Protein AF-A0A359MZX7-F1 (afdb_monomer)

Structure (mmCIF, N/CA/C/O backbone):
data_AF-A0A359MZX7-F1
#
_entry.id   AF-A0A359MZX7-F1
#
loop_
_atom_site.group_PDB
_atom_site.id
_atom_site.type_symbol
_atom_site.label_atom_id
_atom_site.label_alt_id
_atom_site.label_comp_id
_atom_site.label_asym_id
_atom_site.label_entity_id
_atom_site.label_seq_id
_atom_site.pdbx_PDB_ins_code
_atom_site.Cartn_x
_atom_site.Cartn_y
_atom_site.Cartn_z
_atom_site.occupancy
_atom_site.B_iso_or_equiv
_atom_site.auth_seq_id
_atom_site.auth_comp_id
_atom_site.auth_asym_id
_atom_site.auth_atom_id
_atom_site.pdbx_PDB_model_num
ATOM 1 N N . GLY A 1 1 ? 22.850 6.200 -24.091 1.00 40.44 1 GLY A N 1
ATOM 2 C CA . GLY A 1 1 ? 21.667 5.469 -23.609 1.00 40.44 1 GLY A CA 1
ATOM 3 C C . GLY A 1 1 ? 22.171 4.440 -22.637 1.00 40.44 1 GLY A C 1
ATOM 4 O O . GLY A 1 1 ? 23.031 3.672 -23.032 1.00 40.44 1 GLY A O 1
ATOM 5 N N . GLY A 1 2 ? 21.778 4.523 -21.368 1.00 58.22 2 GLY A N 1
ATOM 6 C CA . GLY A 1 2 ? 22.271 3.592 -20.354 1.00 58.22 2 GLY A CA 1
ATOM 7 C C . GLY A 1 2 ? 21.600 2.236 -20.523 1.00 58.22 2 GLY A C 1
ATOM 8 O O . GLY A 1 2 ? 20.374 2.165 -20.495 1.00 58.22 2 GLY A O 1
ATOM 9 N N . GLU A 1 3 ? 22.395 1.189 -20.720 1.00 63.41 3 GLU A N 1
ATOM 10 C CA . GLU A 1 3 ? 21.932 -0.186 -20.561 1.00 63.41 3 GLU A CA 1
ATOM 11 C C . GLU A 1 3 ? 21.514 -0.382 -19.099 1.00 63.41 3 GLU A C 1
ATOM 13 O O . GLU A 1 3 ? 22.239 -0.004 -18.175 1.00 63.41 3 GLU A O 1
ATOM 18 N N . GLY A 1 4 ? 20.302 -0.894 -18.883 1.00 72.12 4 GLY A N 1
ATOM 19 C CA . GLY A 1 4 ? 19.811 -1.192 -17.543 1.00 72.12 4 GLY A CA 1
ATOM 20 C C . GLY A 1 4 ? 20.673 -2.275 -16.900 1.00 72.12 4 GLY A C 1
ATOM 21 O O . GLY A 1 4 ? 20.937 -3.305 -17.514 1.00 72.12 4 GLY A O 1
ATOM 22 N N . VAL A 1 5 ? 21.120 -2.041 -15.667 1.00 81.44 5 VAL A N 1
ATOM 23 C CA . VAL A 1 5 ? 21.853 -3.045 -14.887 1.00 81.44 5 VAL A CA 1
ATOM 24 C C . VAL A 1 5 ? 20.913 -4.219 -14.600 1.00 81.44 5 VAL A C 1
ATOM 26 O O . VAL A 1 5 ? 19.804 -4.011 -14.107 1.00 81.44 5 VAL A O 1
ATOM 29 N N . ASN A 1 6 ? 21.348 -5.443 -14.910 1.00 86.50 6 ASN A N 1
ATOM 30 C CA . ASN A 1 6 ? 20.582 -6.662 -14.652 1.00 86.50 6 ASN A CA 1
ATOM 31 C C . ASN A 1 6 ? 20.707 -7.049 -13.171 1.00 86.50 6 ASN A C 1
ATOM 33 O O . ASN A 1 6 ? 21.631 -7.759 -12.780 1.00 86.50 6 ASN A O 1
ATOM 37 N N . LEU A 1 7 ? 19.828 -6.483 -12.349 1.00 88.44 7 LEU A N 1
ATOM 38 C CA . LEU A 1 7 ? 19.757 -6.725 -10.912 1.00 88.44 7 LEU A CA 1
ATOM 39 C C . LEU A 1 7 ? 18.654 -7.742 -10.606 1.00 88.44 7 LEU A C 1
ATOM 41 O O . LEU A 1 7 ? 17.570 -7.666 -11.182 1.00 88.44 7 LEU A O 1
ATOM 45 N N . ASP A 1 8 ? 18.879 -8.602 -9.612 1.00 93.56 8 ASP A N 1
ATOM 46 C CA . ASP A 1 8 ? 17.856 -9.527 -9.094 1.00 93.56 8 AS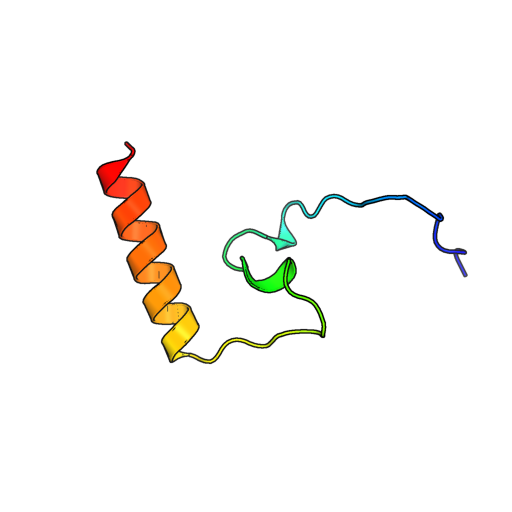P A CA 1
ATOM 47 C C . A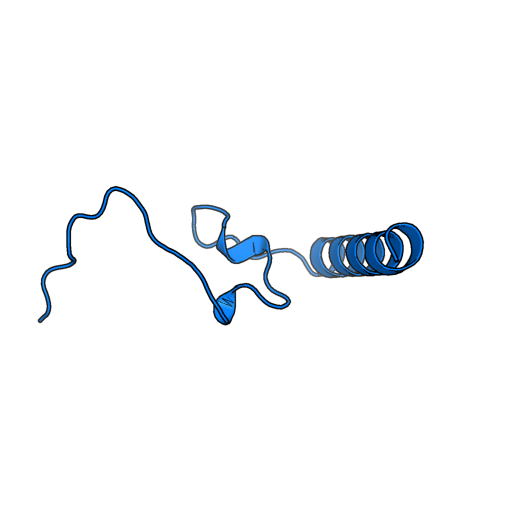SP A 1 8 ? 16.725 -8.809 -8.330 1.00 93.56 8 ASP A C 1
ATOM 49 O O . ASP A 1 8 ? 15.704 -9.405 -7.987 1.00 93.56 8 ASP A O 1
ATOM 53 N N . GLY A 1 9 ? 16.896 -7.514 -8.047 1.00 90.06 9 GLY A N 1
ATOM 54 C CA . GLY A 1 9 ? 15.907 -6.693 -7.364 1.00 90.06 9 GLY A CA 1
ATOM 55 C C . GLY A 1 9 ? 16.289 -5.218 -7.307 1.00 90.06 9 GLY A C 1
ATOM 56 O O . GLY A 1 9 ? 17.413 -4.818 -7.609 1.00 90.06 9 GLY A O 1
ATOM 57 N N . PHE A 1 10 ? 15.330 -4.391 -6.900 1.00 91.12 10 PHE A N 1
ATOM 58 C CA . PHE A 1 10 ? 15.503 -2.950 -6.748 1.00 91.12 10 PHE A CA 1
ATOM 59 C C . PHE A 1 10 ? 14.747 -2.439 -5.520 1.00 91.12 10 PHE A C 1
ATOM 61 O O . PHE A 1 10 ? 13.845 -3.095 -5.002 1.00 91.12 10 PHE A O 1
ATOM 68 N N . MET A 1 11 ? 15.115 -1.246 -5.051 1.00 94.19 11 MET A N 1
ATOM 69 C CA . MET A 1 11 ? 14.486 -0.592 -3.905 1.00 94.19 11 MET A CA 1
ATOM 70 C C . MET A 1 11 ? 13.743 0.666 -4.354 1.00 94.19 11 MET A C 1
ATOM 72 O O . MET A 1 11 ? 14.320 1.536 -5.007 1.00 94.19 11 MET A O 1
ATOM 76 N N . ILE A 1 12 ? 12.474 0.794 -3.958 1.00 94.44 12 ILE A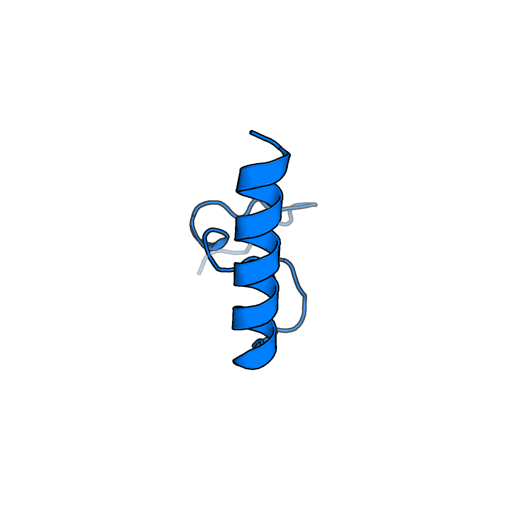 N 1
ATOM 77 C CA . ILE A 1 12 ? 11.692 2.019 -4.146 1.00 94.44 12 ILE A CA 1
ATOM 78 C C . ILE A 1 12 ? 11.749 2.834 -2.855 1.00 94.44 12 ILE A C 1
ATOM 80 O O . ILE A 1 12 ? 11.209 2.432 -1.830 1.00 94.44 12 ILE A O 1
ATOM 84 N N . GLY A 1 13 ? 12.400 3.996 -2.913 1.00 95.75 13 GLY A N 1
ATOM 85 C CA . GLY A 1 13 ? 12.440 4.947 -1.803 1.00 95.75 13 GLY A CA 1
ATOM 86 C C . GLY A 1 13 ? 11.241 5.895 -1.827 1.00 95.75 13 GLY A C 1
ATOM 87 O O . GLY A 1 13 ? 10.091 5.490 -1.679 1.00 95.75 13 GLY A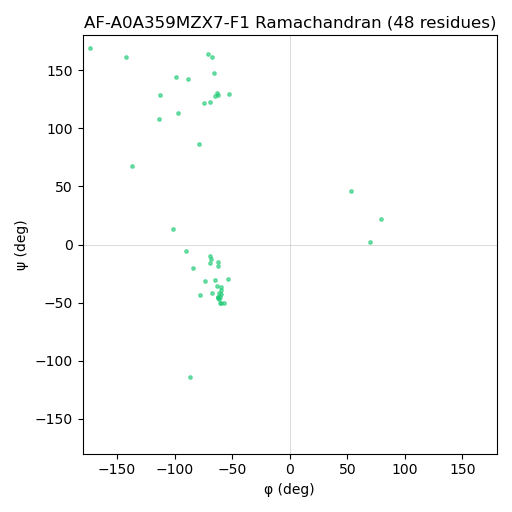 O 1
ATOM 88 N N . ARG A 1 14 ? 11.514 7.184 -2.058 1.00 97.12 14 ARG A N 1
ATOM 89 C CA . ARG A 1 14 ? 10.537 8.281 -1.923 1.00 97.12 14 ARG A CA 1
ATOM 90 C C . ARG A 1 14 ? 9.231 8.103 -2.707 1.00 97.12 14 ARG A C 1
ATOM 92 O O . ARG A 1 14 ? 8.203 8.594 -2.263 1.00 97.12 14 ARG A O 1
ATOM 99 N N . ALA A 1 15 ? 9.265 7.403 -3.839 1.00 94.88 15 ALA A N 1
ATOM 100 C CA . ALA A 1 15 ? 8.084 7.181 -4.673 1.00 94.88 15 ALA A CA 1
ATOM 101 C C . ALA A 1 15 ? 7.024 6.265 -4.031 1.00 94.88 15 ALA A C 1
ATOM 103 O O . ALA A 1 15 ? 5.910 6.208 -4.538 1.00 94.88 15 ALA A O 1
ATOM 104 N N . SER A 1 16 ? 7.357 5.575 -2.933 1.00 95.75 16 SER A N 1
ATOM 105 C CA . SER A 1 16 ? 6.422 4.720 -2.191 1.00 95.75 16 SER A CA 1
ATOM 106 C C . SER A 1 16 ? 5.551 5.477 -1.178 1.00 95.75 16 SER A C 1
ATOM 108 O O . SER A 1 16 ? 4.486 4.990 -0.795 1.00 95.75 16 SER A O 1
ATOM 110 N N . PHE A 1 17 ? 5.950 6.679 -0.740 1.00 95.38 17 PHE A N 1
ATOM 111 C CA . PHE A 1 17 ? 5.178 7.441 0.247 1.00 95.38 17 PHE A CA 1
ATOM 112 C C . PHE A 1 17 ? 3.862 7.934 -0.355 1.00 95.38 17 PHE A C 1
ATOM 114 O O . PHE A 1 17 ? 3.851 8.629 -1.366 1.00 95.38 17 PHE A O 1
ATOM 121 N N . GLY A 1 18 ? 2.744 7.562 0.274 1.00 94.50 18 GLY A N 1
ATOM 122 C CA . GLY A 1 18 ? 1.403 7.861 -0.241 1.00 94.50 18 GLY A CA 1
ATOM 123 C C . GLY A 1 18 ? 1.027 7.082 -1.508 1.00 94.50 18 GLY A C 1
ATOM 124 O O . GLY A 1 18 ? -0.067 7.273 -2.028 1.00 94.50 18 GLY A O 1
ATOM 125 N N . ASN A 1 19 ? 1.898 6.191 -1.988 1.00 95.81 19 ASN A N 1
ATOM 126 C CA . ASN A 1 19 ? 1.695 5.406 -3.200 1.00 95.81 19 ASN A CA 1
ATOM 127 C C . ASN A 1 19 ? 2.131 3.945 -2.982 1.00 95.81 19 ASN A C 1
ATOM 129 O O . ASN A 1 19 ? 3.105 3.491 -3.582 1.00 95.81 19 ASN A O 1
ATOM 133 N N . PRO A 1 20 ? 1.424 3.180 -2.130 1.00 96.19 20 PRO A N 1
ATOM 134 C CA . PRO A 1 20 ? 1.744 1.766 -1.913 1.00 96.19 20 PRO A CA 1
ATOM 135 C C . PRO A 1 20 ? 1.585 0.920 -3.189 1.00 96.19 20 PRO A C 1
ATOM 137 O O . PRO A 1 20 ? 2.151 -0.163 -3.303 1.00 96.19 20 PRO A O 1
ATOM 140 N N . TRP A 1 21 ? 0.850 1.428 -4.175 1.00 96.94 21 TRP A N 1
ATOM 141 C CA . TRP A 1 21 ? 0.578 0.780 -5.454 1.00 96.94 21 TRP A CA 1
ATOM 142 C C . TRP A 1 21 ? 1.810 0.675 -6.358 1.00 96.94 21 TRP A C 1
ATOM 144 O O . TRP A 1 21 ? 1.808 -0.136 -7.277 1.00 96.94 21 TRP A O 1
ATOM 154 N N . CYS A 1 22 ? 2.885 1.430 -6.086 1.00 95.19 22 CYS A N 1
ATOM 155 C CA . CYS A 1 22 ? 4.130 1.355 -6.859 1.00 95.19 22 CYS A CA 1
ATOM 156 C C . CYS A 1 22 ? 4.814 -0.022 -6.807 1.00 95.19 22 CYS A C 1
ATOM 158 O O . CYS A 1 22 ? 5.716 -0.283 -7.597 1.00 95.19 22 CYS A O 1
ATOM 160 N N . PHE A 1 23 ? 4.414 -0.883 -5.867 1.00 94.88 23 PHE A N 1
ATOM 161 C CA . PHE A 1 23 ? 4.891 -2.261 -5.757 1.00 94.88 23 PHE A CA 1
ATOM 162 C C . PHE A 1 23 ? 4.042 -3.263 -6.555 1.00 94.88 23 PHE A C 1
ATOM 164 O O . PHE A 1 23 ? 4.398 -4.438 -6.623 1.00 94.88 23 PHE A O 1
ATOM 171 N N . LEU A 1 24 ? 2.929 -2.828 -7.155 1.00 95.25 24 LEU A N 1
ATOM 172 C CA . LEU A 1 24 ? 2.086 -3.676 -7.992 1.00 95.25 24 LEU A CA 1
ATOM 173 C C . LEU A 1 24 ? 2.565 -3.654 -9.454 1.00 95.25 24 LEU A C 1
ATOM 175 O O . LEU A 1 24 ? 2.980 -2.607 -9.959 1.00 95.25 24 LEU A O 1
ATOM 179 N N . PRO A 1 25 ? 2.502 -4.794 -10.162 1.00 90.75 25 PRO A N 1
ATOM 180 C CA . PRO A 1 25 ? 2.882 -4.860 -11.566 1.00 90.75 25 PRO A CA 1
ATOM 181 C C . PRO A 1 25 ? 1.868 -4.138 -12.469 1.00 90.75 25 PRO A C 1
ATOM 183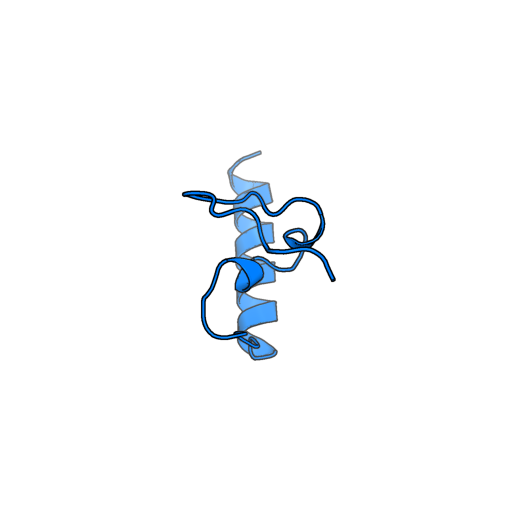 O O . PRO A 1 25 ? 0.726 -3.888 -12.088 1.00 90.75 25 PRO A O 1
ATOM 186 N N . GLY A 1 26 ? 2.271 -3.854 -13.711 1.00 88.81 26 GLY A N 1
ATOM 187 C CA . GLY A 1 26 ? 1.340 -3.456 -14.775 1.00 88.81 26 GLY A CA 1
ATOM 188 C C . GLY A 1 26 ? 0.879 -1.998 -14.752 1.00 88.81 26 GLY A C 1
ATOM 189 O O . GLY A 1 26 ? -0.156 -1.701 -15.338 1.00 88.81 26 GLY A O 1
ATOM 190 N N . ASN A 1 27 ? 1.635 -1.093 -14.115 1.00 87.38 27 ASN A N 1
ATOM 191 C CA . ASN A 1 27 ? 1.275 0.326 -13.9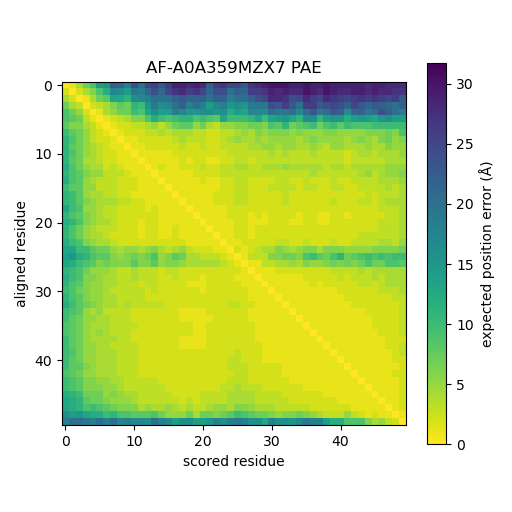74 1.00 87.38 27 ASN A CA 1
ATOM 192 C C . ASN A 1 27 ? -0.124 0.510 -13.370 1.00 87.38 27 ASN A C 1
ATOM 194 O O . ASN A 1 27 ? -0.935 1.279 -13.885 1.00 87.38 27 ASN A O 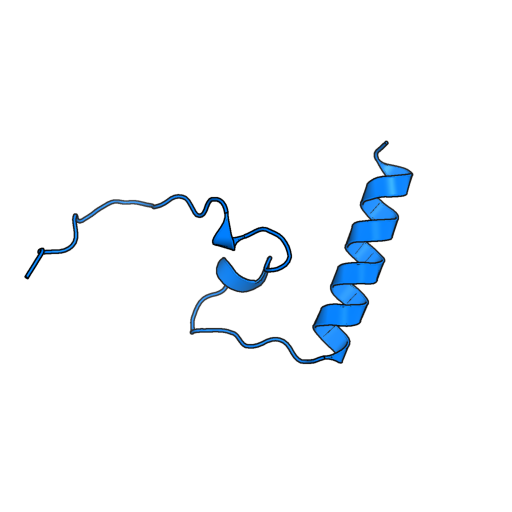1
ATOM 198 N N . TYR A 1 28 ? -0.410 -0.237 -12.303 1.00 96.38 28 TYR A N 1
ATOM 199 C CA . TYR A 1 28 ? -1.698 -0.183 -11.629 1.00 96.38 28 TYR A CA 1
ATOM 200 C C . TYR A 1 28 ? -2.080 1.254 -11.256 1.00 96.38 28 TYR A C 1
ATOM 202 O O . TYR A 1 28 ? -1.300 1.972 -10.628 1.00 96.38 28 TYR A O 1
ATOM 210 N N . VAL A 1 29 ? -3.300 1.651 -11.619 1.00 96.19 29 VAL A N 1
ATOM 211 C CA . VAL A 1 29 ? -3.887 2.932 -11.228 1.00 96.19 29 VAL A CA 1
ATOM 212 C C . VAL A 1 29 ? -5.070 2.627 -10.315 1.00 96.19 29 VAL A C 1
ATOM 214 O O . VAL A 1 29 ? -6.080 2.119 -10.806 1.00 96.19 29 VAL A O 1
ATOM 217 N N . PRO A 1 30 ? -4.964 2.898 -9.004 1.00 96.81 30 PRO A N 1
ATOM 218 C CA . PRO A 1 30 ? -6.062 2.649 -8.083 1.00 96.81 30 PRO A CA 1
ATOM 219 C C . PRO A 1 30 ? -7.242 3.568 -8.394 1.00 96.81 30 PRO A C 1
ATOM 221 O O . PRO A 1 30 ? -7.079 4.727 -8.792 1.00 96.81 30 PRO A O 1
ATOM 224 N N . SER A 1 31 ? -8.445 3.067 -8.150 1.00 98.19 31 SER A N 1
ATOM 225 C CA . SER A 1 31 ? -9.639 3.903 -8.120 1.00 98.19 31 SER A CA 1
ATOM 226 C C . SER A 1 31 ? -9.616 4.860 -6.923 1.00 98.19 31 SER A C 1
ATOM 228 O O . SER A 1 31 ? -8.925 4.646 -5.925 1.00 98.19 31 SER A O 1
ATOM 230 N N . PHE A 1 32 ? -10.429 5.915 -6.984 1.00 98.06 32 PHE A N 1
ATOM 231 C CA . PHE A 1 32 ? -10.553 6.850 -5.865 1.00 98.06 32 PHE A CA 1
ATOM 232 C C . PHE A 1 32 ? -11.049 6.172 -4.576 1.00 98.06 32 PHE A C 1
ATOM 234 O O . PHE A 1 32 ? -10.562 6.494 -3.496 1.00 98.06 32 PHE A O 1
ATOM 241 N N . GLY A 1 33 ? -11.963 5.201 -4.686 1.00 98.62 33 GLY A N 1
ATOM 242 C CA . GLY A 1 33 ? -12.449 4.433 -3.535 1.00 98.62 33 GLY A CA 1
ATOM 243 C C . GLY A 1 33 ? -11.332 3.650 -2.847 1.00 98.62 33 GLY A C 1
ATOM 244 O O . GLY A 1 33 ? -11.150 3.770 -1.641 1.00 98.62 33 GLY A O 1
ATOM 245 N N . GLU A 1 34 ? -10.502 2.945 -3.617 1.00 98.12 34 GLU A N 1
ATOM 246 C CA . GLU A 1 34 ? -9.365 2.193 -3.071 1.00 98.12 34 GLU A CA 1
ATOM 247 C C . GLU A 1 34 ? -8.322 3.087 -2.399 1.00 98.12 34 GLU A C 1
ATOM 249 O O . GLU A 1 34 ? -7.724 2.696 -1.391 1.00 98.12 34 GLU A O 1
ATOM 254 N N . ILE A 1 35 ? -8.106 4.292 -2.938 1.00 98.44 35 ILE A N 1
ATOM 255 C CA . ILE A 1 35 ? -7.250 5.294 -2.300 1.00 98.44 35 ILE A CA 1
ATOM 256 C C . ILE A 1 35 ? -7.817 5.644 -0.919 1.00 98.44 35 ILE A C 1
ATOM 258 O O . ILE A 1 35 ? -7.080 5.574 0.066 1.00 98.44 35 ILE A O 1
ATOM 262 N N . LEU A 1 36 ? -9.112 5.970 -0.829 1.00 98.44 36 LEU A N 1
ATOM 263 C CA . LEU A 1 36 ? -9.758 6.332 0.437 1.00 98.44 36 LEU A CA 1
ATOM 264 C C . LEU A 1 36 ? -9.726 5.185 1.454 1.00 98.44 36 LEU A C 1
ATOM 266 O O . LEU A 1 36 ? -9.325 5.400 2.601 1.00 98.44 36 LEU A O 1
ATOM 270 N N . ASP A 1 37 ? -10.060 3.968 1.029 1.00 98.44 37 ASP A N 1
ATOM 271 C CA . ASP A 1 37 ? -10.054 2.783 1.892 1.00 98.44 37 ASP A CA 1
ATOM 272 C C . ASP A 1 37 ? -8.644 2.494 2.429 1.00 98.44 37 ASP A C 1
ATOM 274 O O . ASP A 1 37 ? -8.444 2.210 3.617 1.00 98.44 37 ASP A O 1
ATOM 278 N N . THR A 1 38 ? -7.632 2.630 1.569 1.00 98.12 38 THR A N 1
ATOM 279 C CA . THR A 1 38 ? -6.229 2.432 1.947 1.00 98.12 38 THR A CA 1
ATOM 280 C C . THR A 1 38 ? -5.751 3.514 2.910 1.00 98.12 38 THR A C 1
ATOM 282 O O . THR A 1 38 ? -5.077 3.194 3.892 1.00 98.12 38 THR A O 1
ATOM 285 N N . MET A 1 39 ? -6.123 4.779 2.685 1.00 97.94 39 MET A N 1
ATOM 286 C CA . MET A 1 39 ? -5.820 5.881 3.605 1.00 97.94 39 MET A CA 1
ATOM 287 C C . MET A 1 39 ? -6.450 5.649 4.981 1.00 97.94 39 MET A C 1
ATOM 289 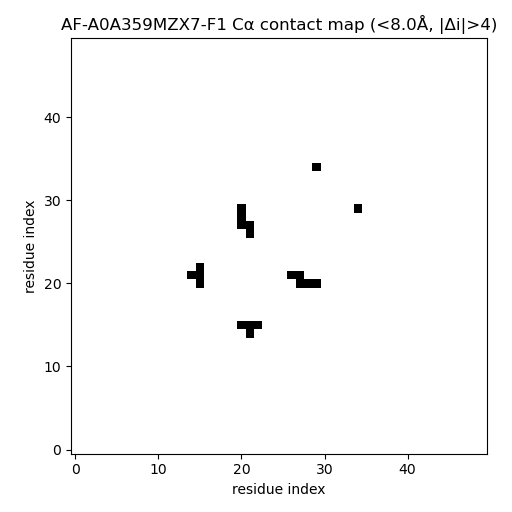O O . MET A 1 39 ? -5.768 5.796 5.997 1.00 97.94 39 MET A O 1
ATOM 293 N N . GLN A 1 40 ? -7.719 5.235 5.027 1.00 98.31 40 GLN A N 1
ATOM 294 C CA . GLN A 1 40 ? -8.415 4.944 6.279 1.00 98.31 40 GLN A CA 1
ATOM 295 C C . GLN A 1 40 ? -7.745 3.790 7.036 1.00 98.31 40 GLN A C 1
ATOM 297 O O . GLN A 1 40 ? -7.499 3.898 8.241 1.00 98.31 40 GLN A O 1
ATOM 302 N N . LYS A 1 41 ? -7.392 2.706 6.333 1.00 97.94 41 LYS A N 1
ATOM 303 C CA . LYS A 1 41 ? -6.675 1.571 6.928 1.00 97.94 41 LYS A CA 1
ATOM 304 C C . LYS A 1 41 ? -5.297 1.976 7.446 1.00 97.94 41 LYS A C 1
ATOM 306 O O . LYS A 1 41 ? -4.948 1.605 8.564 1.00 97.94 41 LYS A O 1
ATOM 311 N N . HIS A 1 42 ? -4.531 2.742 6.668 1.00 97.31 42 HIS A N 1
ATOM 312 C CA . HIS A 1 42 ? -3.227 3.257 7.087 1.00 97.31 42 HIS A CA 1
ATOM 313 C C . HIS A 1 42 ? -3.359 4.067 8.380 1.00 97.31 42 HIS A C 1
ATOM 315 O O . HIS A 1 42 ? -2.645 3.797 9.344 1.00 97.31 42 HIS A O 1
ATOM 321 N N . ALA A 1 43 ? -4.295 5.021 8.427 1.00 97.38 43 ALA A N 1
ATOM 322 C CA . ALA A 1 43 ? -4.515 5.861 9.601 1.00 97.38 43 ALA A CA 1
ATOM 323 C C . ALA A 1 43 ? -4.886 5.035 10.842 1.00 97.38 43 ALA A C 1
ATOM 325 O O . ALA A 1 43 ? -4.341 5.270 11.919 1.00 97.38 43 ALA A O 1
ATOM 326 N N . LYS A 1 44 ? -5.759 4.033 10.685 1.00 98.25 44 LYS A N 1
ATOM 327 C CA . LYS A 1 44 ? -6.127 3.113 11.767 1.00 98.25 44 LYS A CA 1
ATOM 328 C C . LYS A 1 44 ? -4.908 2.360 12.310 1.00 98.25 44 LYS A C 1
ATOM 330 O O . LYS A 1 44 ? -4.672 2.392 13.513 1.00 98.25 44 LYS A O 1
ATOM 335 N N . LEU A 1 45 ? -4.113 1.748 11.431 1.00 97.75 45 LEU A N 1
ATOM 336 C CA . LEU A 1 45 ? -2.903 1.017 11.827 1.00 97.75 45 LEU A CA 1
ATOM 337 C C . LEU A 1 45 ? -1.896 1.920 12.543 1.00 97.75 45 LEU A C 1
ATOM 339 O O . LEU A 1 45 ? -1.290 1.505 13.524 1.00 97.75 45 LEU A O 1
ATOM 343 N N . LEU A 1 46 ? -1.744 3.163 12.083 1.00 96.44 46 LEU A N 1
ATOM 344 C CA . LEU A 1 46 ? -0.848 4.136 12.703 1.00 96.44 46 LEU A CA 1
ATOM 345 C C . LEU A 1 46 ? -1.280 4.516 14.126 1.00 96.44 46 LEU A C 1
ATOM 347 O O . LEU A 1 46 ? -0.428 4.839 14.944 1.00 96.44 46 LEU A O 1
ATOM 351 N N . ILE A 1 47 ? -2.581 4.489 14.424 1.00 97.56 47 ILE A N 1
ATOM 352 C CA . ILE A 1 47 ? -3.105 4.729 15.775 1.00 97.56 47 ILE A CA 1
ATOM 353 C C . ILE A 1 47 ? -2.936 3.484 16.652 1.00 97.56 47 ILE A C 1
ATOM 355 O O . ILE A 1 47 ? -2.541 3.608 17.806 1.00 97.56 47 ILE A O 1
ATOM 359 N N . GLU A 1 48 ? -3.242 2.300 16.119 1.00 97.56 48 GLU A N 1
ATOM 360 C CA . GLU A 1 48 ? -3.242 1.038 16.874 1.00 97.56 48 GLU A CA 1
ATOM 361 C C . GLU A 1 48 ? -1.839 0.511 17.197 1.00 97.56 48 GLU A C 1
ATOM 363 O O . GLU A 1 48 ? -1.658 -0.144 18.220 1.00 97.56 48 GLU A O 1
ATOM 368 N N . LEU A 1 49 ? -0.859 0.768 16.327 1.00 94.50 49 LEU A N 1
ATOM 369 C CA . LEU A 1 49 ? 0.516 0.262 16.450 1.00 94.50 49 LEU A CA 1
ATOM 370 C C . LEU A 1 49 ? 1.496 1.309 16.998 1.00 94.50 49 LEU A C 1
ATOM 372 O O . LEU A 1 49 ? 2.710 1.142 16.869 1.00 94.50 49 LEU A O 1
ATOM 376 N N . LYS A 1 50 ? 0.965 2.401 17.546 1.00 64.25 50 LYS A N 1
ATOM 377 C CA . LYS A 1 50 ? 1.742 3.460 18.186 1.00 64.25 50 LYS A CA 1
ATOM 378 C C . LYS A 1 50 ? 2.166 3.059 19.593 1.00 64.25 50 LYS A 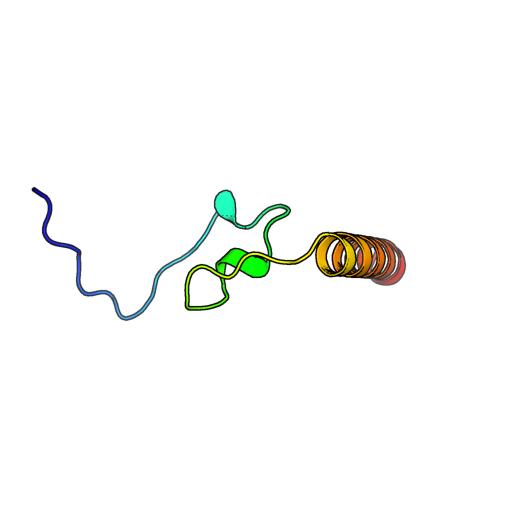C 1
ATOM 380 O O . LYS A 1 50 ? 3.327 3.367 19.937 1.00 64.25 50 LYS A O 1
#

Foldseek 3Di:
DDDDDPDPDDDDDPVCVLPVVVPPPDPDDDDPVVSVVVVVVVVVCVVVVD

Solvent-accessible surface area (backbone atoms only — not comparable to full-atom values): 3465 Å² total; per-residue (Å²): 132,84,80,80,80,93,60,100,69,86,84,79,62,81,75,39,69,99,29,77,54,76,81,48,76,87,79,60,76,79,52,72,66,58,51,52,55,48,50,53,51,52,55,49,51,59,64,76,76,104

pLDDT: mean 91.59, std 11.71, range [40.44, 98.62]

Mean predicted aligned error: 5.22 Å

Radius of gyration: 14.99 Å; Cα contacts (8 Å, |Δi|>4): 10; chains: 1; bounding box: 35×18×42 Å

Sequence (50 aa):
GGEGVNLDGFMIGRASFGNPWCFLPGNYVPSFGEILDTMQKHAKLLIELK

Secondary structure (DSSP, 8-state):
-PPPP--S-----GGGTT-GGGGSSS-----HHHHHHHHHHHHHHHHHT-